Protein AF-C0QMN0-F1 (afdb_monomer_lite)

Foldseek 3Di:
DVLLVVLLVVLLVVLLVDPPLVVSLVVSVVVCVVVVHDDDDPVSSSVSNVSSNVVNVVVVVCVVPVVPDPVRVVVVVQQQDDDPPDPDGNVRVVVPPPPDDDDDPPPVVVVVVVVVVVVVVVVPDDDDDDPDDD

Secondary structure (DSSP, 8-state):
-HHHHHHHHHHHHHHTT---HHHHHHHHHHHHHHTTPPPPPHHHHHHHHHHHHHHHHHHHHHHHHTT--HHHHHHHHHHHSBPTTSSSBHHHHHTTTT-S----TTSHHHHHHHHHHHHHHHTTS---------

pLDDT: mean 76.13, std 21.88, range [27.56, 96.5]

Organism: Desulforapulum autotrophicum (strain ATCC 43914 / DSM 3382 / VKM B-1955 / HRM2) (NCBI:txid177437)

InterPro domains:
  IPR025296 Domain of unknown function DUF4158 [PF13700] (2-52)

Radius of gyration: 23.04 Å; chains: 1; bounding box: 57×44×55 Å

Sequence (134 aa):
MAHYRQAVHAATDLALQTDKGIVLATSVLEKLRHQHIIIPALDVIERVCAEATTCVNRRIYEVLSEPLSNGHLHRLDDLLKRRENSKTTWLAWLRQFPSASYKGIKTGILIVVEGKKQLALIKSHPCGKILHLI

Structure (mmCIF, N/CA/C/O backbone):
data_AF-C0QMN0-F1
#
_entry.id   AF-C0QMN0-F1
#
loop_
_atom_site.group_PDB
_atom_site.id
_atom_site.type_symbol
_atom_site.label_atom_id
_atom_site.label_alt_id
_atom_site.label_comp_id
_atom_site.label_asym_id
_atom_site.label_entity_id
_atom_site.label_seq_id
_atom_site.pdbx_PDB_ins_code
_atom_site.Cartn_x
_atom_site.Cartn_y
_atom_site.Cartn_z
_atom_site.occupancy
_atom_site.B_iso_or_equiv
_atom_site.auth_seq_id
_atom_site.auth_comp_id
_atom_site.auth_asym_id
_atom_site.auth_atom_id
_atom_site.pdbx_PDB_model_num
ATOM 1 N N . MET A 1 1 ? -18.744 6.759 8.494 1.00 61.62 1 MET A N 1
ATOM 2 C CA . MET A 1 1 ? -17.816 6.557 7.352 1.00 61.62 1 MET A CA 1
ATOM 3 C C . MET A 1 1 ? -16.617 7.516 7.317 1.00 61.62 1 MET A C 1
ATOM 5 O O . MET A 1 1 ? -15.623 7.163 6.697 1.00 61.62 1 MET A O 1
ATOM 9 N N . ALA A 1 2 ? -16.647 8.690 7.969 1.00 80.88 2 ALA A N 1
ATOM 10 C CA . ALA A 1 2 ? -15.524 9.642 7.940 1.00 80.88 2 ALA A CA 1
ATOM 11 C C . ALA A 1 2 ? -14.234 9.115 8.611 1.00 80.88 2 ALA A C 1
ATOM 13 O O . ALA A 1 2 ? -13.161 9.224 8.024 1.00 80.88 2 ALA A O 1
ATOM 14 N N . HIS A 1 3 ? -14.343 8.463 9.776 1.00 83.38 3 HIS A N 1
ATOM 15 C CA . HIS A 1 3 ? -13.184 7.935 10.514 1.00 83.38 3 HIS A CA 1
ATOM 16 C C . HIS A 1 3 ? -12.396 6.873 9.740 1.00 83.38 3 HIS A C 1
ATOM 18 O O . HIS A 1 3 ? -11.173 6.864 9.791 1.00 83.38 3 HIS A O 1
ATOM 24 N N . TYR A 1 4 ? -13.084 6.028 8.963 1.00 87.38 4 TYR A N 1
ATOM 25 C CA . TYR A 1 4 ? -12.427 5.040 8.107 1.00 87.38 4 TYR A CA 1
ATOM 26 C C . TYR A 1 4 ? -11.563 5.716 7.036 1.00 87.38 4 TYR A C 1
ATOM 28 O O . TYR A 1 4 ? -10.376 5.429 6.930 1.00 87.38 4 TYR A O 1
ATOM 36 N N . ARG A 1 5 ? -12.126 6.679 6.290 1.00 88.12 5 ARG A N 1
ATOM 37 C CA . ARG A 1 5 ? -11.370 7.413 5.259 1.00 88.12 5 ARG A CA 1
ATOM 38 C C . ARG A 1 5 ? -10.190 8.176 5.852 1.00 88.12 5 ARG A C 1
ATOM 40 O O . ARG A 1 5 ? -9.120 8.204 5.256 1.00 88.12 5 ARG A O 1
ATOM 47 N N . GLN A 1 6 ? -10.377 8.780 7.023 1.00 88.00 6 GLN A N 1
ATOM 48 C CA . GLN A 1 6 ? -9.311 9.494 7.719 1.00 88.00 6 GLN A CA 1
ATOM 49 C C . GLN A 1 6 ? -8.190 8.545 8.169 1.00 88.00 6 GLN A C 1
ATOM 51 O O . GLN A 1 6 ? -7.018 8.897 8.049 1.00 88.00 6 GLN A O 1
ATOM 56 N N . ALA A 1 7 ? -8.534 7.339 8.634 1.00 89.62 7 ALA A N 1
ATOM 57 C CA . ALA A 1 7 ? -7.563 6.305 8.977 1.00 89.62 7 ALA A CA 1
ATOM 58 C C . ALA A 1 7 ? -6.789 5.821 7.740 1.00 89.62 7 ALA A C 1
ATOM 60 O O . ALA A 1 7 ? -5.564 5.751 7.792 1.00 89.62 7 ALA A O 1
ATOM 61 N N . VAL A 1 8 ? -7.473 5.577 6.615 1.00 92.69 8 VAL A N 1
ATOM 62 C CA . VAL A 1 8 ? -6.829 5.221 5.337 1.00 92.69 8 VAL A CA 1
ATOM 63 C C . VAL A 1 8 ? -5.888 6.327 4.874 1.00 92.69 8 VAL A C 1
ATOM 65 O O . VAL A 1 8 ? -4.741 6.041 4.548 1.00 92.69 8 VAL A O 1
ATOM 68 N N . HIS A 1 9 ? -6.318 7.591 4.893 1.00 91.56 9 HIS A N 1
ATOM 69 C CA . HIS A 1 9 ? -5.458 8.704 4.486 1.00 91.56 9 HIS A CA 1
ATOM 70 C C . HIS A 1 9 ? -4.219 8.809 5.381 1.00 91.56 9 HIS A C 1
ATOM 72 O O . HIS A 1 9 ? -3.103 8.899 4.878 1.00 91.56 9 HIS A O 1
ATOM 78 N N . ALA A 1 10 ? -4.392 8.747 6.701 1.00 88.12 10 ALA A N 1
ATOM 79 C CA . ALA A 1 10 ? -3.269 8.804 7.628 1.00 88.12 10 ALA A CA 1
ATOM 80 C C . ALA A 1 10 ? -2.288 7.634 7.440 1.00 88.12 10 ALA A C 1
ATOM 82 O O . ALA A 1 10 ? -1.079 7.828 7.528 1.00 88.12 10 ALA A O 1
ATOM 83 N N . ALA A 1 11 ? -2.804 6.430 7.183 1.00 91.56 11 ALA A N 1
ATOM 84 C CA . ALA A 1 11 ? -1.987 5.257 6.900 1.00 91.56 11 ALA A CA 1
ATOM 85 C C . ALA A 1 11 ? -1.287 5.355 5.536 1.00 91.56 11 ALA A C 1
ATOM 87 O O . ALA A 1 11 ? -0.173 4.862 5.391 1.00 91.56 11 ALA A O 1
ATOM 88 N N . THR A 1 12 ? -1.908 6.015 4.554 1.00 93.06 12 THR A N 1
ATOM 89 C CA . THR A 1 12 ? -1.343 6.233 3.211 1.00 93.06 12 THR A CA 1
ATOM 90 C C . THR A 1 12 ? -0.066 7.074 3.295 1.00 93.06 12 THR A C 1
ATOM 92 O O . THR A 1 12 ? 0.935 6.723 2.679 1.00 93.06 12 THR A O 1
ATOM 95 N N . ASP A 1 13 ? -0.042 8.122 4.123 1.00 89.38 13 ASP A N 1
ATOM 96 C CA . ASP A 1 13 ? 1.156 8.963 4.286 1.00 89.38 13 ASP A CA 1
ATOM 97 C C . ASP A 1 13 ? 2.351 8.176 4.855 1.00 89.38 13 ASP A C 1
ATOM 99 O O . ASP A 1 13 ? 3.497 8.384 4.454 1.00 89.38 13 ASP A O 1
ATOM 103 N N . LEU A 1 14 ? 2.088 7.233 5.767 1.00 92.06 14 LEU A N 1
ATOM 104 C CA . LEU A 1 14 ? 3.119 6.355 6.325 1.00 92.06 14 LEU A CA 1
ATOM 105 C C . LEU A 1 14 ? 3.516 5.233 5.356 1.00 92.06 14 LEU A C 1
ATOM 107 O O . LEU A 1 14 ? 4.689 4.869 5.285 1.00 92.06 14 LEU A O 1
ATOM 111 N N . ALA A 1 15 ? 2.564 4.710 4.582 1.00 92.50 15 ALA A N 1
ATOM 112 C CA . ALA A 1 15 ? 2.808 3.661 3.597 1.00 92.50 15 ALA A CA 1
ATOM 113 C C . ALA A 1 15 ? 3.740 4.109 2.459 1.00 92.50 15 ALA A C 1
ATOM 115 O O . ALA A 1 15 ? 4.374 3.269 1.827 1.00 92.50 15 ALA A O 1
ATOM 116 N N . LEU A 1 16 ? 3.911 5.421 2.242 1.00 90.62 16 LEU A N 1
ATOM 117 C CA . LEU A 1 16 ? 4.952 5.955 1.352 1.00 90.62 16 LEU A CA 1
ATOM 118 C C . LEU A 1 16 ? 6.374 5.640 1.835 1.00 90.62 16 LEU A C 1
ATOM 120 O O . LEU A 1 16 ? 7.303 5.617 1.032 1.00 90.62 16 LEU A O 1
ATOM 124 N N . GLN A 1 17 ? 6.555 5.425 3.137 1.00 91.06 17 GLN A N 1
ATOM 125 C CA . GLN A 1 17 ? 7.862 5.234 3.767 1.00 91.06 17 GLN A CA 1
ATOM 126 C C . GLN A 1 17 ? 8.136 3.765 4.106 1.00 91.06 17 GLN A C 1
ATOM 128 O O . GLN A 1 17 ? 9.289 3.380 4.303 1.00 91.06 17 GLN A O 1
ATOM 133 N N . THR A 1 18 ? 7.093 2.935 4.205 1.00 90.56 18 THR A N 1
ATOM 134 C CA . THR A 1 18 ? 7.228 1.524 4.568 1.00 90.56 18 THR A CA 1
ATOM 135 C C . THR A 1 18 ? 6.099 0.661 4.016 1.00 90.56 18 THR A C 1
ATOM 137 O O . THR A 1 18 ? 4.932 1.036 4.027 1.00 90.56 18 THR A O 1
ATOM 140 N N . ASP A 1 19 ? 6.455 -0.551 3.608 1.00 87.19 19 ASP A N 1
ATOM 141 C CA . ASP A 1 19 ? 5.552 -1.638 3.229 1.00 87.19 19 ASP A CA 1
ATOM 142 C C . ASP A 1 19 ? 5.321 -2.643 4.376 1.00 87.19 19 ASP A C 1
ATOM 144 O O . ASP A 1 19 ? 4.580 -3.617 4.234 1.00 87.19 19 ASP A O 1
ATOM 148 N N . LYS A 1 20 ? 5.939 -2.423 5.544 1.00 91.50 20 LYS A N 1
ATOM 149 C CA . LYS A 1 20 ? 5.833 -3.331 6.688 1.00 91.50 20 LYS A CA 1
ATOM 150 C C . LYS A 1 20 ? 4.463 -3.194 7.346 1.00 91.50 20 LYS A C 1
ATOM 152 O O . LYS A 1 20 ? 4.224 -2.261 8.113 1.00 91.50 20 LYS A O 1
ATOM 157 N N . GLY A 1 21 ? 3.601 -4.186 7.129 1.00 89.62 21 GLY A N 1
ATOM 158 C CA . GLY A 1 21 ? 2.231 -4.205 7.657 1.00 89.62 21 GLY A CA 1
ATOM 159 C C . GLY A 1 21 ? 2.126 -3.963 9.169 1.00 89.62 21 GLY A C 1
ATOM 160 O O . GLY A 1 21 ? 1.262 -3.210 9.602 1.00 89.62 21 GLY A O 1
ATOM 161 N N . ILE A 1 22 ? 3.049 -4.502 9.978 1.00 92.75 22 ILE A N 1
ATOM 162 C CA . ILE A 1 22 ? 3.057 -4.268 11.434 1.00 92.75 22 ILE A CA 1
ATOM 163 C C . ILE A 1 22 ? 3.284 -2.795 11.801 1.00 92.75 22 ILE A C 1
ATOM 165 O O . ILE A 1 22 ? 2.682 -2.298 12.751 1.00 92.75 22 ILE A O 1
ATOM 169 N N . VAL A 1 23 ? 4.121 -2.079 11.044 1.00 94.69 23 VAL A N 1
ATOM 170 C CA . VAL A 1 23 ? 4.406 -0.657 11.284 1.00 94.69 23 VAL A CA 1
ATOM 171 C C . VAL A 1 23 ? 3.171 0.180 10.945 1.00 94.69 23 VAL A C 1
ATOM 173 O O . VAL A 1 23 ? 2.790 1.053 11.724 1.00 94.69 23 VAL A O 1
ATOM 176 N N . LEU A 1 24 ? 2.495 -0.148 9.837 1.00 95.00 24 LEU A N 1
ATOM 177 C CA . LEU A 1 24 ? 1.240 0.492 9.436 1.00 95.00 24 LEU A CA 1
ATOM 178 C C . LEU A 1 24 ? 0.131 0.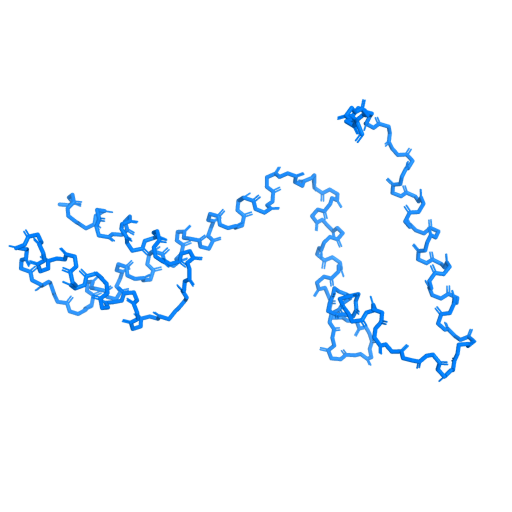253 10.463 1.00 95.00 24 LEU A C 1
ATOM 180 O O . LEU A 1 24 ? -0.456 1.211 10.962 1.00 95.00 24 LEU A O 1
ATOM 184 N N . ALA A 1 25 ? -0.104 -1.004 10.842 1.00 95.25 25 ALA A N 1
ATOM 185 C CA . ALA A 1 25 ? -1.136 -1.364 11.809 1.00 95.25 25 ALA A CA 1
ATOM 186 C C . ALA A 1 25 ? -0.897 -0.698 13.171 1.00 95.25 25 ALA A C 1
ATOM 188 O O . ALA A 1 25 ? -1.822 -0.133 13.754 1.00 95.25 25 ALA A O 1
ATOM 189 N N . THR A 1 26 ? 0.351 -0.693 13.650 1.00 95.25 26 THR A N 1
ATOM 190 C CA . THR A 1 26 ? 0.715 -0.024 14.907 1.00 95.25 26 THR A CA 1
ATOM 191 C C . THR A 1 26 ? 0.416 1.470 14.834 1.00 95.25 26 THR A C 1
ATOM 193 O O . THR A 1 26 ? -0.212 2.008 15.740 1.00 95.25 26 THR A O 1
ATOM 196 N N . SER A 1 27 ? 0.782 2.142 13.740 1.00 94.19 27 SER A N 1
ATOM 197 C CA . SER A 1 27 ? 0.502 3.571 13.572 1.00 94.19 27 SER A CA 1
ATOM 198 C C . SER A 1 27 ? -0.995 3.883 13.519 1.00 94.19 27 SER A C 1
ATOM 200 O O . SER A 1 27 ? -1.440 4.842 14.153 1.00 94.19 27 SER A O 1
ATOM 202 N N . VAL A 1 28 ? -1.788 3.062 12.820 1.00 93.69 28 VAL A N 1
ATOM 203 C CA . VAL A 1 28 ? -3.253 3.207 12.786 1.00 93.69 28 VAL A CA 1
ATOM 204 C C . VAL A 1 28 ? -3.829 3.084 14.195 1.00 93.69 28 VAL A C 1
ATOM 206 O O . VAL A 1 28 ? -4.619 3.934 14.607 1.00 93.69 28 VAL A O 1
ATOM 209 N N . LEU A 1 29 ? -3.403 2.074 14.957 1.00 94.38 29 LEU A N 1
ATOM 210 C CA . LEU A 1 29 ? -3.842 1.877 16.339 1.00 94.38 29 LEU A CA 1
ATOM 211 C C . LEU A 1 29 ? -3.459 3.058 17.234 1.00 94.38 29 LEU A C 1
ATOM 213 O O . LEU A 1 29 ? -4.308 3.558 17.969 1.00 94.38 29 LEU A O 1
ATOM 217 N N . GLU A 1 30 ? -2.217 3.537 17.146 1.00 93.50 30 GLU A N 1
ATOM 218 C CA . GLU A 1 30 ? -1.769 4.709 17.899 1.00 93.50 30 GLU A CA 1
ATOM 219 C C . GLU A 1 30 ? -2.609 5.939 17.568 1.00 93.50 30 GLU A C 1
ATOM 221 O O . GLU A 1 30 ? -3.063 6.639 18.472 1.00 93.50 30 GLU A O 1
ATOM 226 N N . LYS A 1 31 ? -2.899 6.183 16.289 1.00 91.56 31 LYS A N 1
ATOM 227 C CA . LYS A 1 31 ? -3.694 7.342 15.874 1.00 91.56 31 LYS A CA 1
ATOM 228 C C . LYS A 1 31 ? -5.128 7.279 16.399 1.00 91.56 31 LYS A C 1
ATOM 230 O O . LYS A 1 31 ? -5.633 8.285 16.890 1.00 91.56 31 LYS A O 1
ATOM 235 N N . LEU A 1 32 ? -5.754 6.102 16.364 1.00 92.50 32 LEU A N 1
ATOM 236 C CA . LEU A 1 32 ? -7.086 5.893 16.938 1.00 92.50 32 LEU A CA 1
ATOM 237 C C . LEU A 1 32 ? -7.088 6.107 18.458 1.00 92.50 32 LEU A C 1
ATOM 239 O O . LEU A 1 32 ? -7.977 6.788 18.969 1.00 92.50 32 LEU A O 1
ATOM 243 N N . ARG A 1 33 ? -6.066 5.610 19.171 1.00 92.88 33 ARG A N 1
ATOM 244 C CA . ARG A 1 33 ? -5.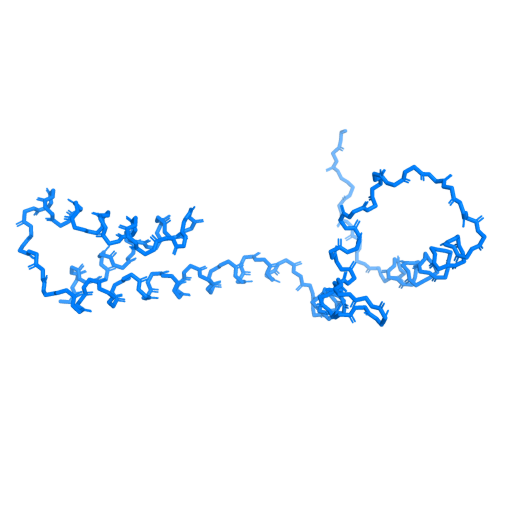905 5.834 20.620 1.00 92.88 33 ARG A CA 1
ATOM 245 C C . ARG A 1 33 ? -5.748 7.313 20.959 1.00 92.88 33 ARG A C 1
ATOM 247 O O . ARG A 1 33 ? -6.441 7.796 21.847 1.00 92.88 33 ARG A O 1
ATOM 254 N N . HIS A 1 34 ? -4.896 8.036 20.230 1.00 93.00 34 HIS A N 1
ATOM 255 C CA . HIS A 1 34 ? -4.678 9.475 20.433 1.00 93.00 34 HIS A CA 1
ATOM 256 C C . HIS A 1 34 ? -5.944 10.302 20.182 1.00 93.00 34 HIS A C 1
ATOM 258 O O . HIS A 1 34 ? -6.130 11.352 20.786 1.00 93.00 34 HIS A O 1
ATOM 264 N N . GLN A 1 35 ? -6.824 9.835 19.297 1.00 90.75 35 GLN A N 1
ATOM 265 C CA . GLN A 1 35 ? -8.109 10.474 19.016 1.00 90.75 35 GLN A CA 1
ATOM 266 C C . GLN A 1 35 ? -9.233 10.007 19.955 1.00 90.75 35 GLN A C 1
ATOM 268 O O . GLN A 1 35 ? -10.378 10.410 19.765 1.00 90.75 35 GLN A O 1
ATOM 273 N N . HIS A 1 36 ? -8.924 9.162 20.947 1.00 92.44 36 HIS A N 1
ATOM 274 C CA . HIS A 1 36 ? -9.894 8.539 21.851 1.00 92.44 36 HIS A CA 1
ATOM 275 C C . HIS A 1 36 ? -11.019 7.785 21.114 1.00 92.44 36 HIS A C 1
ATOM 277 O O . HIS A 1 36 ? -12.161 7.736 21.570 1.00 92.44 36 HIS A O 1
ATOM 283 N N . ILE A 1 37 ? -10.696 7.183 19.965 1.00 89.62 37 ILE A N 1
ATOM 284 C CA . ILE A 1 37 ? -11.626 6.379 19.167 1.00 89.62 37 ILE A CA 1
ATOM 285 C C . ILE A 1 37 ? -11.536 4.916 19.614 1.00 89.62 37 ILE A C 1
ATOM 287 O O . ILE A 1 37 ? -10.446 4.381 19.823 1.00 89.62 37 ILE A O 1
ATOM 291 N N . ILE A 1 38 ? -12.691 4.251 19.725 1.00 92.00 38 ILE A N 1
ATOM 292 C CA . ILE A 1 38 ? -12.766 2.809 19.993 1.00 92.00 38 ILE A CA 1
ATOM 293 C C . ILE A 1 38 ? -12.006 2.056 18.901 1.00 92.00 38 ILE A C 1
ATOM 295 O O . ILE A 1 38 ? -12.259 2.242 17.709 1.00 92.00 38 ILE A O 1
ATOM 299 N N . ILE A 1 39 ? -11.090 1.185 19.318 1.00 93.12 39 ILE A N 1
ATOM 300 C CA . ILE A 1 39 ? -10.309 0.368 18.395 1.00 93.12 39 ILE A CA 1
ATOM 301 C C . ILE A 1 39 ? -11.259 -0.630 17.712 1.00 93.12 39 ILE A C 1
ATOM 303 O O . ILE A 1 39 ? -11.899 -1.423 18.407 1.00 93.12 39 ILE A O 1
ATOM 307 N N . PRO A 1 40 ? -11.389 -0.586 16.374 1.00 92.50 40 PRO A N 1
ATOM 308 C CA . PRO A 1 40 ? -12.251 -1.499 15.641 1.00 92.50 40 PRO A CA 1
ATOM 309 C C . PRO A 1 40 ? -11.659 -2.914 15.621 1.00 92.50 40 PRO A C 1
ATOM 311 O O . PRO A 1 40 ? -10.514 -3.140 16.016 1.00 92.50 40 PRO A O 1
ATOM 314 N N . ALA A 1 41 ? -12.445 -3.869 15.129 1.00 95.81 41 ALA A N 1
ATOM 315 C CA . ALA A 1 41 ? -11.987 -5.237 14.928 1.00 95.81 41 ALA A CA 1
ATOM 316 C C . ALA A 1 41 ? -10.747 -5.305 14.012 1.00 95.81 41 ALA A C 1
ATOM 318 O O . ALA A 1 41 ? -10.511 -4.427 13.174 1.00 95.81 41 ALA A O 1
ATOM 319 N N . LEU A 1 42 ? -9.943 -6.357 14.192 1.00 94.75 42 LEU A N 1
ATOM 320 C CA . LEU A 1 42 ? -8.658 -6.522 13.508 1.00 94.75 42 LEU A CA 1
ATOM 321 C C . LEU A 1 42 ? -8.799 -6.516 11.978 1.00 94.75 42 LEU A C 1
ATOM 323 O O . LEU A 1 42 ? -7.986 -5.896 11.299 1.00 94.75 42 LEU A O 1
ATOM 327 N N . ASP A 1 43 ? -9.860 -7.117 11.440 1.00 96.50 43 ASP A N 1
ATOM 328 C CA . ASP A 1 43 ? -10.137 -7.168 9.999 1.00 96.50 43 ASP A CA 1
ATOM 329 C C . ASP A 1 43 ? -10.323 -5.768 9.383 1.00 96.50 43 ASP A C 1
ATOM 331 O O . ASP A 1 43 ? -9.954 -5.519 8.233 1.00 96.50 43 ASP A O 1
ATOM 335 N N . VAL A 1 44 ? -10.857 -4.817 10.157 1.00 95.50 44 VAL A N 1
ATOM 336 C CA . VAL A 1 44 ? -10.983 -3.417 9.737 1.00 95.50 44 VAL A CA 1
ATOM 337 C C . VAL A 1 44 ? -9.609 -2.752 9.670 1.00 95.50 44 VAL A C 1
ATOM 339 O O . VAL A 1 44 ? -9.339 -2.016 8.722 1.00 95.50 44 VAL A O 1
ATOM 342 N N . ILE A 1 45 ? -8.729 -3.023 10.638 1.00 95.50 45 ILE A N 1
ATOM 343 C CA . ILE A 1 45 ? -7.354 -2.497 10.647 1.00 95.50 45 ILE A CA 1
ATOM 344 C C . ILE A 1 45 ? -6.558 -3.050 9.462 1.00 95.50 45 ILE A C 1
ATOM 346 O O . ILE A 1 45 ? -5.888 -2.288 8.763 1.00 95.50 45 ILE A O 1
ATOM 350 N N . GLU A 1 46 ? -6.669 -4.352 9.195 1.00 95.88 46 GLU A N 1
ATOM 351 C CA . GLU A 1 46 ? -6.036 -4.997 8.042 1.00 95.88 46 GLU A CA 1
ATOM 352 C C . GLU A 1 46 ? -6.505 -4.373 6.728 1.00 95.88 46 GLU A C 1
ATOM 354 O O . GLU A 1 46 ? -5.683 -4.044 5.870 1.00 95.88 46 GLU A O 1
ATOM 359 N N . ARG A 1 47 ? -7.814 -4.127 6.592 1.00 96.50 47 ARG A N 1
ATOM 360 C CA . ARG A 1 47 ? -8.379 -3.484 5.403 1.00 96.50 47 ARG A CA 1
ATOM 361 C C . ARG A 1 47 ? -7.862 -2.061 5.210 1.00 96.50 47 ARG A C 1
ATOM 363 O O . ARG A 1 47 ? -7.479 -1.719 4.096 1.00 96.50 47 ARG A O 1
ATOM 370 N N . VAL A 1 48 ? -7.786 -1.261 6.279 1.00 95.31 48 VAL A N 1
ATOM 371 C CA . VAL A 1 48 ? -7.206 0.093 6.230 1.00 95.31 48 VAL A CA 1
ATOM 372 C C . VAL A 1 48 ? -5.757 0.047 5.743 1.00 95.31 48 VAL A C 1
ATOM 374 O O . VAL A 1 48 ? -5.379 0.841 4.883 1.00 95.31 48 VAL A O 1
ATOM 377 N N . CYS A 1 49 ? -4.954 -0.890 6.253 1.00 95.94 49 CYS A N 1
ATOM 378 C CA . CYS A 1 49 ? -3.556 -1.035 5.846 1.00 95.94 49 CYS A CA 1
ATOM 379 C C . CYS A 1 49 ? -3.436 -1.465 4.377 1.00 95.94 49 CYS A C 1
ATOM 381 O O . CYS A 1 49 ? -2.680 -0.858 3.623 1.00 95.94 49 CYS A O 1
ATOM 383 N N . ALA A 1 50 ? -4.211 -2.467 3.951 1.00 95.88 50 ALA A N 1
ATOM 384 C CA . ALA A 1 50 ? -4.210 -2.949 2.570 1.00 95.88 50 ALA A CA 1
ATOM 385 C C . ALA A 1 50 ? -4.649 -1.862 1.574 1.00 95.88 50 ALA A C 1
ATOM 387 O O . ALA A 1 50 ? -4.045 -1.698 0.508 1.00 95.88 50 ALA A O 1
ATOM 388 N N . GLU A 1 51 ? -5.675 -1.088 1.929 1.00 96.25 51 GLU A N 1
ATOM 389 C CA . GLU A 1 51 ? -6.147 0.032 1.119 1.00 96.25 51 GLU A CA 1
ATOM 390 C C . GLU A 1 51 ? -5.100 1.148 1.049 1.00 96.25 51 GLU A C 1
ATOM 392 O O . GLU A 1 51 ? -4.800 1.628 -0.043 1.00 96.25 51 GLU A O 1
ATOM 397 N N . ALA A 1 52 ? -4.475 1.508 2.173 1.00 95.38 52 ALA A N 1
ATOM 398 C CA . ALA A 1 52 ? -3.399 2.497 2.208 1.00 95.38 52 ALA A CA 1
ATOM 399 C C . ALA A 1 52 ? -2.213 2.100 1.314 1.00 95.38 52 ALA A C 1
ATOM 401 O O . ALA A 1 52 ? -1.760 2.905 0.501 1.00 95.38 52 ALA A O 1
ATOM 402 N N . THR A 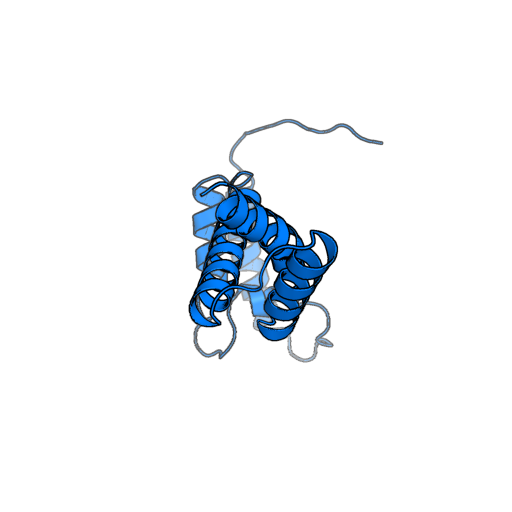1 53 ? -1.754 0.846 1.389 1.00 95.12 53 THR A N 1
ATOM 403 C CA . THR A 1 53 ? -0.690 0.329 0.513 1.00 95.12 53 THR A CA 1
ATOM 404 C C . THR A 1 53 ? -1.097 0.376 -0.959 1.00 95.12 53 THR A C 1
ATOM 406 O O . THR A 1 53 ? -0.306 0.781 -1.810 1.00 95.12 53 THR A O 1
ATOM 409 N N . THR A 1 54 ? -2.341 0.016 -1.277 1.00 96.25 54 THR A N 1
ATOM 410 C CA . THR A 1 54 ? -2.856 0.078 -2.653 1.00 96.25 54 THR A CA 1
ATOM 411 C C . THR A 1 54 ? -2.881 1.518 -3.173 1.00 96.25 54 THR A C 1
ATOM 413 O O . THR A 1 54 ? -2.424 1.784 -4.287 1.00 96.25 54 THR A O 1
ATOM 416 N N . CYS A 1 55 ? -3.357 2.460 -2.355 1.00 94.81 55 CYS A N 1
ATOM 417 C CA . CYS A 1 55 ? -3.393 3.885 -2.674 1.00 94.81 55 CYS A CA 1
ATOM 418 C C . CYS A 1 55 ? -1.993 4.455 -2.914 1.00 94.81 55 CYS A C 1
ATOM 420 O O . CYS A 1 55 ? -1.783 5.144 -3.914 1.00 94.81 55 CYS A O 1
ATOM 422 N N . VAL A 1 56 ? -1.032 4.133 -2.044 1.00 95.75 56 VAL A N 1
ATOM 423 C CA . VAL A 1 56 ? 0.366 4.547 -2.206 1.00 95.75 56 VAL A CA 1
ATOM 424 C C . VAL A 1 56 ? 0.979 3.970 -3.466 1.00 95.75 56 VAL A C 1
ATOM 426 O O . VAL A 1 56 ? 1.571 4.721 -4.233 1.00 95.75 56 VAL A O 1
ATOM 429 N N . ASN A 1 57 ? 0.816 2.672 -3.716 1.00 93.81 57 ASN A N 1
ATOM 430 C CA . ASN A 1 57 ? 1.377 2.044 -4.907 1.00 93.81 57 ASN A CA 1
ATOM 431 C C . ASN A 1 57 ? 0.860 2.735 -6.166 1.00 93.81 57 ASN A C 1
ATOM 433 O O . ASN A 1 57 ? 1.658 3.150 -7.003 1.00 93.81 57 ASN A O 1
ATOM 437 N N . ARG A 1 58 ? -0.458 2.950 -6.265 1.00 94.44 58 ARG A N 1
ATOM 438 C CA . ARG A 1 58 ? -1.048 3.707 -7.374 1.00 94.44 58 ARG A CA 1
ATOM 439 C C . ARG A 1 58 ? -0.446 5.109 -7.483 1.00 94.44 58 ARG A C 1
ATOM 441 O O . ARG A 1 58 ? -0.055 5.506 -8.574 1.00 94.44 58 ARG A O 1
ATOM 448 N N . ARG A 1 59 ? -0.317 5.832 -6.366 1.00 93.19 59 ARG A N 1
ATOM 449 C CA . ARG A 1 59 ? 0.256 7.184 -6.352 1.00 93.19 59 ARG A CA 1
ATOM 450 C C . ARG A 1 59 ? 1.714 7.204 -6.812 1.00 93.19 59 ARG A C 1
ATOM 452 O O . ARG A 1 59 ? 2.095 8.094 -7.562 1.00 93.19 59 ARG A O 1
ATOM 459 N N . ILE A 1 60 ? 2.518 6.233 -6.387 1.00 91.00 60 ILE A N 1
ATOM 460 C CA . ILE A 1 60 ? 3.906 6.071 -6.830 1.00 91.00 60 ILE A CA 1
ATOM 461 C C . ILE A 1 60 ? 3.938 5.831 -8.341 1.00 91.00 60 ILE A C 1
ATOM 463 O O . ILE A 1 60 ? 4.685 6.510 -9.039 1.00 91.00 60 ILE A O 1
ATOM 467 N N . TYR A 1 61 ? 3.106 4.923 -8.860 1.00 88.00 61 TYR A N 1
ATOM 468 C CA . TYR A 1 61 ? 3.016 4.682 -10.302 1.00 88.00 61 TYR A CA 1
ATOM 469 C C . TYR A 1 61 ? 2.630 5.944 -11.075 1.00 88.00 61 TYR A C 1
ATOM 471 O O . TYR A 1 61 ? 3.283 6.262 -12.065 1.00 88.00 61 TYR A O 1
ATOM 479 N N . GLU A 1 62 ? 1.618 6.684 -10.621 1.00 89.12 62 GLU A N 1
ATOM 480 C CA . GLU A 1 62 ? 1.199 7.950 -11.233 1.00 89.12 62 GLU A CA 1
ATOM 481 C C . GLU A 1 62 ?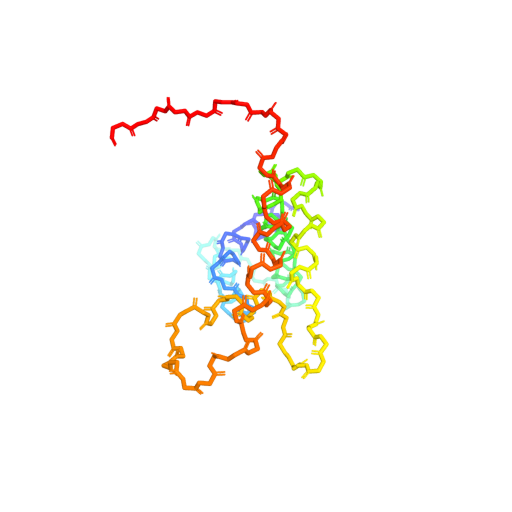 2.349 8.961 -11.265 1.00 89.12 62 GLU A C 1
ATOM 483 O O . GLU A 1 62 ? 2.699 9.446 -12.334 1.00 89.12 62 GLU A O 1
ATOM 488 N N . VAL A 1 63 ? 3.000 9.221 -10.128 1.00 90.19 63 VAL A N 1
ATOM 489 C CA . VAL A 1 63 ? 4.097 10.202 -10.032 1.00 90.19 63 VAL A CA 1
ATOM 490 C C . VAL A 1 63 ? 5.308 9.796 -10.879 1.00 90.19 63 VAL A C 1
ATOM 492 O O . VAL A 1 63 ? 5.956 10.648 -11.482 1.00 90.19 63 VAL A O 1
ATOM 495 N N . LEU A 1 64 ? 5.631 8.501 -10.942 1.00 87.25 64 LEU A N 1
ATOM 496 C CA . LEU A 1 64 ? 6.756 8.011 -11.743 1.00 87.25 64 LEU A CA 1
ATOM 497 C C . LEU A 1 64 ? 6.459 8.005 -13.249 1.00 87.25 64 LEU A C 1
ATOM 499 O O . LEU A 1 64 ? 7.395 8.106 -14.042 1.00 87.25 64 LEU A O 1
ATOM 503 N N . SER A 1 65 ? 5.190 7.871 -13.647 1.00 86.19 65 SER A N 1
ATOM 504 C CA . SER A 1 65 ? 4.786 7.768 -15.056 1.00 86.19 65 SER A CA 1
ATOM 505 C C . SER A 1 65 ? 4.298 9.078 -15.671 1.00 86.19 65 SER A C 1
ATOM 507 O O . SER A 1 65 ? 4.493 9.261 -16.867 1.00 86.19 65 SER A O 1
ATOM 509 N N . GLU A 1 66 ? 3.752 10.012 -14.887 1.00 88.25 66 GLU A N 1
ATOM 510 C CA . GLU A 1 66 ? 3.301 11.338 -15.341 1.00 88.25 66 GLU A CA 1
ATOM 511 C C . GLU A 1 66 ? 4.336 12.084 -16.213 1.00 88.25 66 GLU A C 1
ATOM 513 O O . GLU A 1 66 ? 3.960 12.577 -17.279 1.00 88.25 66 GLU A O 1
ATOM 518 N N . PRO A 1 67 ? 5.637 12.154 -15.858 1.00 84.31 67 PRO A N 1
ATOM 519 C CA . PRO A 1 67 ? 6.621 12.860 -16.682 1.00 84.31 67 PRO A CA 1
ATOM 520 C C . PRO A 1 67 ? 7.090 12.063 -17.916 1.00 84.31 67 PRO A C 1
ATOM 522 O O . PRO A 1 67 ? 7.906 12.560 -18.701 1.00 84.31 67 PRO A O 1
ATOM 525 N N . LEU A 1 68 ? 6.646 10.815 -18.099 1.00 84.44 68 LEU A N 1
ATOM 526 C CA . LEU A 1 68 ? 7.130 9.917 -19.145 1.00 84.44 68 LEU A CA 1
ATOM 527 C C . LEU A 1 68 ? 6.156 9.867 -20.326 1.00 84.44 68 LEU A C 1
ATOM 529 O O . LEU A 1 68 ? 4.996 9.496 -20.197 1.00 84.44 68 LEU A O 1
ATOM 533 N N . SER A 1 69 ? 6.655 10.165 -21.529 1.00 87.44 69 SER A N 1
ATOM 534 C CA . SER A 1 69 ? 5.906 9.874 -22.757 1.00 87.44 69 SER A CA 1
ATOM 535 C C . SER A 1 69 ? 5.702 8.361 -22.931 1.00 87.44 69 SER A C 1
ATOM 537 O O . SER A 1 69 ? 6.513 7.563 -22.456 1.00 87.44 69 SER A O 1
ATOM 539 N N . ASN A 1 70 ? 4.694 7.946 -23.707 1.00 84.75 70 ASN A N 1
ATOM 540 C CA . ASN A 1 70 ? 4.466 6.528 -24.035 1.00 84.75 70 ASN A CA 1
ATOM 541 C C . ASN A 1 70 ? 5.717 5.835 -24.610 1.00 84.75 70 ASN A C 1
ATOM 543 O O . ASN A 1 70 ? 5.976 4.667 -24.327 1.00 84.75 70 ASN A O 1
ATOM 547 N N . GLY A 1 71 ? 6.540 6.563 -25.375 1.00 87.69 71 GLY A N 1
ATOM 548 C CA . GLY A 1 71 ? 7.812 6.044 -25.882 1.00 87.69 71 GLY A CA 1
ATOM 549 C C . GLY A 1 71 ? 8.866 5.826 -24.788 1.00 87.69 71 GLY A C 1
ATOM 550 O O . GLY A 1 71 ? 9.682 4.912 -24.895 1.00 87.69 71 GLY A O 1
ATOM 551 N N . HIS A 1 72 ? 8.857 6.637 -23.727 1.00 85.94 72 HIS A N 1
ATOM 552 C CA . HIS A 1 72 ? 9.715 6.429 -22.557 1.00 85.94 72 HIS A CA 1
ATOM 553 C C . HIS A 1 72 ? 9.250 5.234 -21.723 1.00 85.94 72 HIS A C 1
ATOM 555 O O . HIS A 1 72 ? 10.096 4.446 -21.308 1.00 85.94 72 HIS A O 1
ATOM 561 N N . LEU A 1 73 ? 7.937 5.064 -21.541 1.00 84.25 73 LEU A N 1
ATOM 562 C CA . LEU A 1 73 ? 7.368 3.913 -20.836 1.00 84.25 73 LEU A CA 1
ATOM 563 C C . LEU A 1 73 ? 7.721 2.596 -21.533 1.00 84.25 73 LEU A C 1
ATOM 565 O O . LEU A 1 73 ? 8.281 1.713 -20.896 1.00 84.25 73 LEU A O 1
ATOM 569 N N . HIS A 1 74 ? 7.538 2.506 -22.855 1.00 87.69 74 HIS A N 1
ATOM 570 C CA . HIS A 1 74 ? 7.894 1.294 -23.602 1.00 87.69 74 HIS A CA 1
ATOM 571 C C . HIS A 1 74 ? 9.381 0.937 -23.462 1.00 87.69 74 HIS A C 1
ATOM 573 O O . HIS A 1 74 ? 9.744 -0.224 -23.284 1.00 87.69 74 HIS A O 1
ATOM 579 N N . ARG A 1 75 ? 10.270 1.935 -23.517 1.00 85.12 75 ARG A N 1
ATOM 580 C CA . ARG A 1 75 ? 11.709 1.698 -23.331 1.00 85.12 75 ARG A CA 1
ATOM 581 C C . ARG A 1 75 ? 12.052 1.308 -21.902 1.00 85.12 75 ARG A C 1
ATOM 583 O O . ARG A 1 75 ? 12.944 0.489 -21.705 1.00 85.12 75 ARG A O 1
ATOM 590 N N . LEU A 1 76 ? 11.380 1.888 -20.910 1.00 86.12 76 LEU A N 1
ATOM 591 C CA . LEU A 1 76 ? 11.536 1.481 -19.518 1.00 86.12 76 LEU A CA 1
ATOM 592 C C . LEU A 1 76 ? 11.093 0.023 -19.331 1.00 86.12 76 LEU A C 1
ATOM 594 O O . LEU A 1 76 ? 11.827 -0.750 -18.719 1.00 86.12 76 LEU A O 1
ATOM 598 N N . ASP A 1 77 ? 9.969 -0.375 -19.924 1.00 88.44 77 ASP A N 1
ATOM 599 C CA . ASP A 1 77 ? 9.488 -1.759 -19.900 1.00 88.44 77 ASP A CA 1
ATOM 600 C C . ASP A 1 77 ? 10.487 -2.719 -20.553 1.00 88.44 77 ASP A C 1
ATOM 602 O O . ASP A 1 77 ? 10.776 -3.786 -20.008 1.00 88.44 77 ASP A O 1
ATOM 606 N N . ASP A 1 78 ? 11.096 -2.326 -21.676 1.00 89.12 78 ASP A N 1
ATOM 607 C CA . ASP A 1 78 ? 12.170 -3.100 -22.304 1.00 89.12 78 ASP A CA 1
ATOM 608 C C . ASP A 1 78 ? 13.381 -3.270 -21.374 1.00 89.12 78 ASP A C 1
ATOM 610 O O . ASP A 1 78 ? 13.994 -4.341 -21.338 1.00 89.12 78 ASP A O 1
ATOM 614 N N . LEU A 1 79 ? 13.697 -2.255 -20.561 1.00 88.12 79 LEU A N 1
ATOM 615 C CA . LEU A 1 79 ? 14.762 -2.340 -19.562 1.00 88.12 79 LEU A CA 1
ATOM 616 C C . LEU A 1 79 ? 14.395 -3.238 -18.367 1.00 88.12 79 LEU A C 1
ATOM 618 O O . LEU A 1 79 ? 15.280 -3.819 -17.731 1.00 88.12 79 LEU A O 1
ATOM 622 N N . LEU A 1 80 ? 13.109 -3.372 -18.047 1.00 89.12 80 LEU A N 1
ATOM 623 C CA . LEU A 1 80 ? 12.620 -4.250 -16.982 1.00 89.12 80 LEU A CA 1
ATOM 624 C C . LEU A 1 80 ? 12.530 -5.721 -17.413 1.00 89.12 80 LEU A C 1
ATOM 626 O O . LEU A 1 80 ? 12.492 -6.602 -16.552 1.00 89.12 80 LEU A O 1
ATOM 630 N N . LYS A 1 81 ? 12.567 -6.022 -18.718 1.00 90.06 81 LYS A N 1
ATOM 631 C CA . LYS A 1 81 ? 12.630 -7.404 -19.216 1.00 90.06 81 LYS A CA 1
ATOM 632 C C . LYS A 1 81 ? 13.910 -8.107 -18.754 1.00 90.06 81 LYS A C 1
ATOM 634 O O . LYS A 1 81 ? 14.987 -7.512 -18.627 1.00 90.06 81 LYS A O 1
ATOM 639 N N . ARG A 1 82 ? 13.791 -9.416 -18.506 1.00 86.38 82 ARG A N 1
ATOM 640 C CA . ARG A 1 82 ? 14.934 -10.282 -18.189 1.00 86.38 82 ARG A CA 1
ATOM 641 C C . ARG A 1 82 ? 15.868 -10.334 -19.398 1.00 86.38 82 ARG A C 1
ATOM 643 O O . ARG A 1 82 ? 15.416 -10.548 -20.519 1.00 86.38 82 ARG A O 1
ATOM 650 N N . ARG A 1 83 ? 17.166 -10.152 -19.163 1.00 84.44 83 ARG A N 1
ATOM 651 C CA . ARG A 1 83 ? 18.180 -10.252 -20.214 1.00 84.44 83 ARG A CA 1
ATOM 652 C C . ARG A 1 83 ? 18.392 -11.718 -20.594 1.00 84.44 83 ARG A C 1
ATOM 654 O O . ARG A 1 83 ? 18.467 -12.581 -19.719 1.00 84.44 83 ARG A O 1
ATOM 661 N N . GLU A 1 84 ? 18.529 -11.985 -21.888 1.00 74.75 84 GLU A N 1
ATOM 662 C CA . GLU A 1 84 ? 18.844 -13.322 -22.395 1.00 74.75 84 GLU A CA 1
ATOM 663 C C . GLU A 1 84 ? 20.115 -13.864 -21.728 1.00 74.75 84 GLU A C 1
ATOM 665 O O . GLU A 1 84 ? 21.109 -13.151 -21.564 1.00 74.75 84 GLU A O 1
ATOM 670 N N . ASN A 1 85 ? 20.058 -15.123 -21.293 1.00 68.62 85 ASN A N 1
ATOM 671 C CA . ASN A 1 85 ? 21.147 -15.827 -20.610 1.00 68.62 85 ASN A CA 1
ATOM 672 C C . ASN A 1 85 ? 21.596 -15.205 -19.266 1.00 68.62 85 ASN A C 1
ATOM 674 O O . ASN A 1 85 ? 22.694 -15.496 -18.794 1.00 68.62 85 ASN A O 1
ATOM 678 N N . SER A 1 86 ? 20.762 -14.378 -18.614 1.00 74.19 86 SER A N 1
ATOM 679 C CA . SER A 1 86 ? 21.036 -13.809 -17.283 1.00 74.19 86 SER A CA 1
ATOM 680 C C . SER A 1 86 ? 19.833 -13.905 -16.336 1.00 74.19 86 SER A C 1
ATOM 682 O O . SER A 1 86 ? 18.675 -13.883 -16.747 1.00 74.19 86 SER A O 1
ATOM 684 N N . LYS A 1 87 ? 20.104 -13.949 -15.024 1.00 83.06 87 LYS A N 1
ATOM 685 C CA . LYS A 1 87 ? 19.081 -13.813 -13.968 1.00 83.06 87 LYS A CA 1
ATOM 686 C C . LYS A 1 87 ? 18.694 -12.351 -13.696 1.00 83.06 87 LYS A C 1
ATOM 688 O O . LYS A 1 87 ? 17.802 -12.101 -12.893 1.00 83.06 87 LYS A O 1
ATOM 693 N N . THR A 1 88 ? 19.360 -11.394 -14.341 1.00 84.75 88 THR A N 1
ATOM 694 C CA . THR A 1 88 ? 19.150 -9.953 -14.145 1.00 84.75 88 THR A CA 1
ATOM 695 C C . THR A 1 88 ? 18.335 -9.325 -15.278 1.00 84.75 88 THR A C 1
ATOM 697 O O . THR A 1 88 ? 18.336 -9.803 -16.413 1.00 84.75 88 THR A O 1
ATOM 700 N N . THR A 1 89 ? 17.633 -8.234 -14.971 1.00 88.06 89 THR A N 1
ATOM 701 C CA . THR A 1 89 ? 17.005 -7.363 -15.977 1.00 88.06 89 THR A CA 1
ATOM 702 C C . THR A 1 89 ? 18.045 -6.431 -16.599 1.00 88.06 89 THR A C 1
ATOM 704 O O . THR A 1 89 ? 19.120 -6.218 -16.023 1.00 88.06 89 THR A O 1
ATOM 707 N N . TRP A 1 90 ? 17.744 -5.853 -17.762 1.00 85.12 90 TRP A N 1
ATOM 708 C CA . TRP A 1 90 ? 18.614 -4.849 -18.388 1.00 85.12 90 TRP A CA 1
ATOM 709 C C . TRP A 1 90 ? 18.851 -3.636 -17.475 1.00 85.12 90 TRP A C 1
ATOM 711 O O . TRP A 1 90 ? 19.981 -3.158 -17.378 1.00 85.12 90 TRP A O 1
ATOM 721 N N . LEU A 1 91 ? 17.834 -3.196 -16.727 1.00 85.31 91 LEU A N 1
ATOM 722 C CA . LEU A 1 91 ? 17.938 -2.115 -15.743 1.00 85.31 91 LEU A CA 1
ATOM 723 C C . LEU A 1 91 ? 18.856 -2.486 -14.570 1.00 85.31 91 LEU A C 1
ATOM 725 O O . LEU A 1 91 ? 19.720 -1.702 -14.175 1.00 85.31 91 LEU A O 1
ATOM 729 N N . ALA A 1 92 ? 18.704 -3.698 -14.025 1.00 85.38 92 ALA A N 1
ATOM 730 C CA . ALA A 1 92 ? 19.547 -4.179 -12.934 1.00 85.38 92 ALA A CA 1
ATOM 731 C C . ALA A 1 92 ? 21.011 -4.330 -13.369 1.00 85.38 92 ALA A C 1
ATOM 733 O O . ALA A 1 92 ? 21.909 -4.084 -12.564 1.00 85.38 92 ALA A O 1
ATOM 734 N N . TRP A 1 93 ? 21.247 -4.715 -14.627 1.00 84.69 93 TRP A N 1
ATOM 735 C CA . TRP A 1 93 ? 22.572 -4.730 -15.240 1.00 84.69 93 TRP A CA 1
ATOM 736 C C . TRP A 1 93 ? 23.127 -3.309 -15.374 1.00 84.69 93 TRP A C 1
ATOM 738 O O . TRP A 1 93 ? 24.204 -3.057 -14.850 1.00 84.69 93 TRP A O 1
ATOM 748 N N . LEU A 1 94 ? 22.376 -2.364 -15.957 1.00 81.69 94 LEU A N 1
ATOM 749 C CA . LEU A 1 94 ? 22.800 -0.962 -16.101 1.00 81.69 94 LEU A CA 1
ATOM 750 C C . LEU A 1 94 ? 23.205 -0.331 -14.763 1.00 81.69 94 LEU A C 1
ATOM 752 O O . LEU A 1 94 ? 24.226 0.345 -14.695 1.00 81.69 94 LEU A O 1
ATOM 756 N N . ARG A 1 95 ? 22.462 -0.606 -13.683 1.00 81.06 95 ARG A N 1
ATOM 757 C CA . ARG A 1 95 ? 22.772 -0.096 -12.335 1.00 81.06 95 ARG A CA 1
ATOM 758 C C . ARG A 1 95 ? 24.122 -0.586 -11.785 1.00 81.06 95 ARG A C 1
ATOM 760 O O . ARG A 1 95 ? 24.670 0.039 -10.885 1.00 81.06 95 ARG A O 1
ATOM 767 N N . GLN A 1 96 ? 24.644 -1.705 -12.289 1.00 75.31 96 GLN A N 1
ATOM 768 C CA . GLN A 1 96 ? 25.907 -2.313 -11.845 1.00 75.31 96 GLN A CA 1
ATOM 769 C C . GLN A 1 96 ? 27.124 -1.853 -12.674 1.00 75.31 96 GLN A C 1
ATOM 771 O O . GLN A 1 96 ? 28.263 -2.117 -12.291 1.00 75.31 96 GLN A O 1
ATOM 776 N N . PHE A 1 97 ? 26.917 -1.128 -13.779 1.00 57.59 97 PHE A N 1
ATOM 777 C CA . PHE A 1 97 ? 27.990 -0.449 -14.517 1.00 57.59 97 PHE A CA 1
ATOM 778 C C . PHE A 1 97 ? 28.241 0.893 -13.824 1.00 57.59 97 PHE A C 1
ATOM 780 O O . PHE A 1 97 ? 27.477 1.827 -14.065 1.00 57.59 97 PHE A O 1
ATOM 787 N N . PRO A 1 98 ? 29.224 1.001 -12.903 1.00 50.81 98 PRO A N 1
ATOM 788 C CA . PRO A 1 98 ? 30.647 1.014 -13.259 1.00 50.81 98 PRO A CA 1
ATOM 789 C C . PRO A 1 98 ? 31.598 0.383 -12.202 1.00 50.81 98 PRO A C 1
ATOM 791 O O . PRO A 1 98 ? 32.731 0.837 -12.062 1.00 50.81 98 PRO A O 1
ATOM 794 N N . SER A 1 99 ? 31.188 -0.639 -11.436 1.00 48.69 99 SER A N 1
ATOM 795 C CA . SER A 1 99 ? 32.042 -1.230 -10.374 1.00 48.69 99 SER A CA 1
ATOM 796 C C . SER A 1 99 ? 32.869 -2.453 -10.800 1.00 48.69 99 SER A C 1
ATOM 798 O O . SER A 1 99 ? 33.681 -2.958 -10.023 1.00 48.69 99 SER A O 1
ATOM 800 N N . ALA A 1 100 ? 32.712 -2.933 -12.036 1.00 44.19 100 ALA A N 1
ATOM 801 C CA . ALA A 1 100 ? 33.488 -4.055 -12.552 1.00 44.19 100 ALA A CA 1
ATOM 802 C C . ALA A 1 100 ? 34.831 -3.572 -13.125 1.00 44.19 100 ALA A C 1
ATOM 804 O O . ALA A 1 100 ? 34.895 -3.024 -14.224 1.00 44.19 100 ALA A O 1
ATOM 805 N N . SER A 1 101 ? 35.907 -3.809 -12.372 1.00 45.00 101 SER A N 1
ATOM 806 C CA . SER A 1 101 ? 37.288 -3.710 -12.852 1.00 45.00 101 SER A CA 1
ATOM 807 C C . SER A 1 101 ? 37.449 -4.514 -14.148 1.00 45.00 101 SER A C 1
ATOM 809 O O . SER A 1 101 ? 37.204 -5.722 -14.205 1.00 45.00 101 SER A O 1
ATOM 811 N N . TYR A 1 102 ? 37.790 -3.810 -15.222 1.00 46.38 102 TYR A N 1
ATOM 812 C CA . TYR A 1 102 ? 37.763 -4.304 -16.590 1.00 46.38 102 TYR A CA 1
ATOM 813 C C . TYR A 1 102 ? 38.893 -5.306 -16.866 1.00 46.38 102 TYR A C 1
ATOM 815 O O . TYR A 1 102 ? 40.016 -4.924 -17.185 1.00 46.38 102 TYR A O 1
ATOM 823 N N . LYS A 1 103 ? 38.586 -6.606 -16.826 1.00 44.28 103 LYS A N 1
ATOM 824 C CA . LYS A 1 103 ? 39.474 -7.673 -17.317 1.00 44.28 103 LYS A CA 1
ATOM 825 C C . LYS A 1 103 ? 38.701 -8.542 -18.317 1.00 44.28 103 LYS A C 1
ATOM 827 O O . LYS A 1 103 ? 38.075 -9.521 -17.937 1.00 44.28 103 LYS A O 1
ATOM 832 N N . GLY A 1 104 ? 38.685 -8.142 -19.595 1.00 45.72 104 GLY A N 1
ATOM 833 C CA . GLY A 1 104 ? 38.104 -8.966 -20.675 1.00 45.72 104 GLY A CA 1
ATOM 834 C C . GLY A 1 104 ? 37.320 -8.245 -21.779 1.00 45.72 104 GLY A C 1
ATOM 835 O O . GLY A 1 104 ? 36.424 -8.841 -22.376 1.00 45.72 104 GLY A O 1
ATOM 836 N N . ILE A 1 105 ? 37.605 -6.973 -22.078 1.00 46.91 105 ILE A N 1
ATOM 837 C CA . ILE A 1 105 ? 36.851 -6.241 -23.104 1.00 46.91 105 ILE A CA 1
ATOM 838 C C . ILE A 1 105 ? 37.389 -6.522 -24.517 1.00 46.91 105 ILE A C 1
ATOM 840 O O . ILE A 1 105 ? 38.250 -5.814 -25.028 1.00 46.91 105 ILE A O 1
ATOM 844 N N . LYS A 1 106 ? 36.824 -7.528 -25.186 1.00 44.66 106 LYS A N 1
ATOM 845 C CA . LYS A 1 106 ? 36.656 -7.489 -26.653 1.00 44.66 106 LYS A CA 1
ATOM 846 C C . LYS A 1 106 ? 35.189 -7.617 -27.076 1.00 44.66 106 LYS A C 1
ATOM 848 O O . LYS A 1 106 ? 34.800 -7.006 -28.061 1.00 44.66 106 LYS A O 1
ATOM 853 N N . THR A 1 107 ? 34.341 -8.265 -26.276 1.00 47.97 107 THR A N 1
ATOM 854 C CA . THR A 1 107 ? 32.909 -8.447 -26.603 1.00 47.97 107 THR A CA 1
ATOM 855 C C . THR A 1 107 ? 31.999 -7.357 -26.010 1.00 47.97 107 THR A C 1
ATOM 857 O O . THR A 1 107 ? 30.955 -7.044 -26.574 1.00 47.97 107 THR A O 1
ATOM 860 N N . GLY A 1 108 ? 32.394 -6.721 -24.898 1.00 43.09 108 GLY A N 1
ATOM 861 C CA . GLY A 1 108 ? 31.574 -5.705 -24.213 1.00 43.09 108 GLY A CA 1
ATOM 862 C C . GLY A 1 108 ? 31.509 -4.341 -24.914 1.00 43.09 108 GLY A C 1
ATOM 863 O O . GLY A 1 108 ? 30.464 -3.695 -24.887 1.00 43.09 108 GLY A O 1
ATOM 864 N N . ILE A 1 109 ? 32.588 -3.917 -25.588 1.00 46.97 109 ILE A N 1
ATOM 865 C CA . ILE A 1 109 ? 32.607 -2.653 -26.348 1.00 46.97 109 ILE A CA 1
ATOM 866 C C . ILE A 1 109 ? 31.629 -2.708 -27.524 1.00 46.97 109 ILE A C 1
ATOM 868 O O . ILE A 1 109 ? 30.938 -1.724 -27.752 1.00 46.97 109 ILE A O 1
ATOM 872 N N . LEU A 1 110 ? 31.490 -3.847 -28.215 1.00 46.72 110 LEU A N 1
ATOM 873 C CA . LEU A 1 110 ? 30.587 -3.948 -29.367 1.00 46.72 110 LEU A CA 1
ATOM 874 C C . LEU A 1 110 ? 29.119 -3.729 -28.962 1.00 46.72 110 LEU 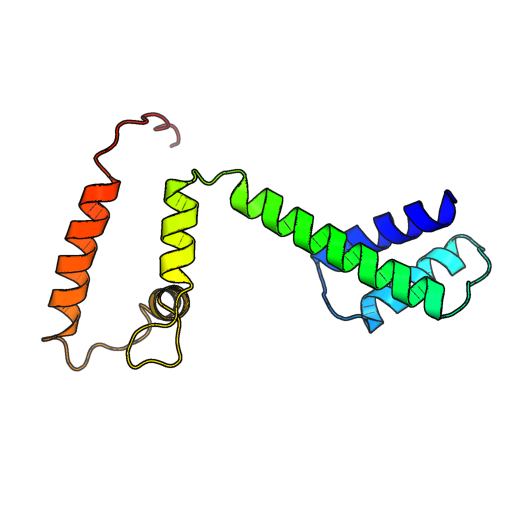A C 1
ATOM 876 O O . LEU A 1 110 ? 28.414 -2.979 -29.624 1.00 46.72 110 LEU A O 1
ATOM 880 N N . ILE A 1 111 ? 28.683 -4.279 -27.821 1.00 48.19 111 ILE A N 1
ATOM 881 C CA . ILE A 1 111 ? 27.309 -4.093 -27.318 1.00 48.19 111 ILE A CA 1
ATOM 882 C C . ILE A 1 111 ? 27.071 -2.640 -26.882 1.00 48.19 111 ILE A C 1
ATOM 884 O O . ILE A 1 111 ? 26.005 -2.085 -27.142 1.00 48.19 111 ILE A O 1
ATOM 888 N N . VAL A 1 112 ? 28.059 -1.991 -26.253 1.00 49.41 112 VAL A N 1
ATOM 889 C CA . VAL A 1 112 ? 27.938 -0.574 -25.869 1.00 49.41 112 VAL A CA 1
ATOM 890 C C . VAL A 1 112 ? 27.933 0.332 -27.100 1.00 49.41 112 VAL A C 1
ATOM 892 O O . VAL A 1 112 ? 27.188 1.306 -27.117 1.00 49.41 112 VAL A O 1
ATOM 895 N N . VAL A 1 113 ? 28.709 0.023 -28.141 1.00 49.38 113 VAL A N 1
ATOM 896 C CA . VAL A 1 113 ? 28.733 0.811 -29.383 1.00 49.38 113 VAL A CA 1
ATOM 897 C C . VAL A 1 113 ? 27.431 0.631 -30.172 1.00 49.38 113 VAL A C 1
ATOM 899 O O . VAL A 1 113 ? 26.840 1.630 -30.583 1.00 49.38 113 VAL A O 1
ATOM 902 N N . GLU A 1 114 ? 26.915 -0.594 -30.296 1.00 48.69 114 GLU A N 1
ATOM 903 C CA . GLU A 1 114 ? 25.630 -0.855 -30.963 1.00 48.69 114 GLU A CA 1
ATOM 904 C C . GLU A 1 114 ? 24.454 -0.235 -30.177 1.00 48.69 114 GLU A C 1
ATOM 906 O O . GLU A 1 114 ? 23.570 0.406 -30.748 1.00 48.69 114 GLU A O 1
ATOM 911 N N . GLY A 1 115 ? 24.501 -0.299 -28.840 1.00 42.06 115 GLY A N 1
ATOM 912 C CA . GLY A 1 115 ? 23.532 0.347 -27.948 1.00 42.06 115 GLY A CA 1
ATOM 913 C C . GLY A 1 115 ? 23.617 1.880 -27.938 1.00 42.06 115 GLY A C 1
ATOM 914 O O . GLY A 1 115 ? 22.592 2.554 -27.849 1.00 42.06 115 GLY A O 1
ATOM 915 N N . LYS A 1 116 ? 24.811 2.470 -28.097 1.00 45.38 116 LYS A N 1
ATOM 916 C CA . LYS A 1 116 ? 24.996 3.923 -28.297 1.00 45.38 116 LYS A CA 1
ATOM 917 C C . LYS A 1 116 ? 24.425 4.378 -29.639 1.00 45.38 116 LYS A C 1
ATOM 919 O O . LYS A 1 116 ? 23.891 5.482 -29.710 1.00 45.38 116 LYS A O 1
ATOM 924 N N . LYS A 1 117 ? 24.479 3.529 -30.670 1.00 45.12 117 LYS A N 1
ATOM 925 C CA . LYS A 1 117 ? 23.814 3.752 -31.962 1.00 45.12 117 LYS A CA 1
ATOM 926 C C . LYS A 1 117 ? 22.291 3.786 -31.807 1.00 45.12 117 LYS A C 1
ATOM 928 O O . LYS A 1 117 ? 21.650 4.693 -32.332 1.00 45.12 117 LYS A O 1
ATOM 933 N N . GLN A 1 118 ? 21.719 2.882 -31.006 1.00 39.97 118 GLN A N 1
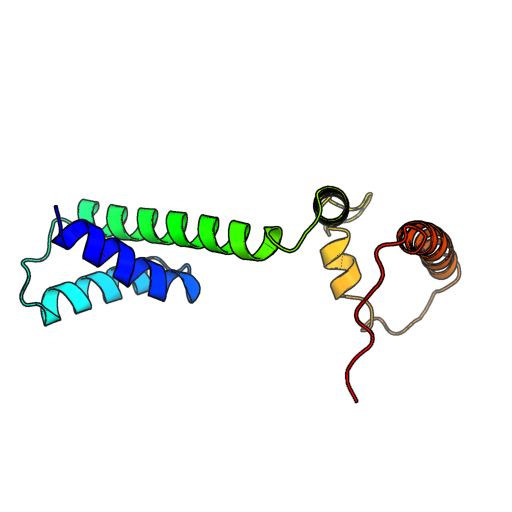ATOM 934 C CA . GLN A 1 118 ? 20.294 2.943 -30.660 1.00 39.97 118 GLN A CA 1
ATOM 935 C C . GLN A 1 118 ? 19.937 4.160 -29.796 1.00 39.97 118 GLN A C 1
ATOM 937 O O . GLN A 1 118 ? 18.925 4.804 -30.061 1.00 39.97 118 GLN A O 1
ATOM 942 N N . LEU A 1 119 ? 20.769 4.544 -28.818 1.00 39.84 119 LEU A N 1
ATOM 943 C CA . LEU A 1 119 ? 20.548 5.757 -28.016 1.00 39.84 119 LEU A CA 1
ATOM 944 C C . LEU A 1 119 ? 20.686 7.053 -28.834 1.00 39.84 119 LEU A C 1
ATOM 946 O O . LEU A 1 119 ? 20.049 8.052 -28.503 1.00 39.84 119 LEU A O 1
ATOM 950 N N . ALA A 1 120 ? 21.485 7.055 -29.905 1.00 41.09 120 ALA A N 1
ATOM 951 C CA . ALA A 1 120 ? 21.568 8.179 -30.836 1.00 41.09 120 ALA A CA 1
ATOM 952 C C . ALA A 1 120 ? 20.267 8.356 -31.642 1.00 41.09 120 ALA A C 1
ATOM 954 O O . ALA A 1 120 ? 19.882 9.489 -31.921 1.00 41.09 120 ALA A O 1
ATOM 955 N N . LEU A 1 121 ? 19.532 7.270 -31.914 1.00 37.00 121 LEU A N 1
ATOM 956 C CA . LEU A 1 121 ? 18.213 7.320 -32.558 1.00 37.00 121 LEU A CA 1
ATOM 957 C C . LEU A 1 121 ? 17.128 7.938 -31.654 1.00 37.00 121 LEU A C 1
ATOM 959 O O . LEU A 1 121 ? 16.147 8.497 -32.135 1.00 37.00 121 LEU A O 1
ATOM 963 N N . ILE A 1 122 ? 17.312 7.884 -30.331 1.00 37.97 122 ILE A N 1
ATOM 964 C CA . ILE A 1 122 ? 16.408 8.501 -29.345 1.00 37.97 122 ILE A CA 1
ATOM 965 C C . ILE A 1 122 ? 16.584 10.023 -29.290 1.00 37.97 122 ILE A C 1
ATOM 967 O O . ILE A 1 122 ? 15.641 10.743 -28.971 1.00 37.97 122 ILE A O 1
ATOM 971 N N . LYS A 1 123 ? 17.781 10.522 -29.616 1.00 42.91 123 LYS A N 1
ATOM 972 C CA . LYS A 1 123 ? 18.128 11.947 -29.542 1.00 42.91 123 LYS A CA 1
ATOM 973 C C . LYS A 1 123 ? 17.764 12.755 -30.798 1.00 42.91 123 LYS A C 1
ATOM 975 O O . LYS A 1 123 ? 18.033 13.950 -30.813 1.00 42.91 123 LYS A O 1
ATOM 980 N N . SER A 1 124 ? 17.164 12.149 -31.831 1.00 41.44 124 SER A N 1
ATOM 981 C CA . SER A 1 124 ? 16.866 12.835 -33.103 1.00 41.44 124 SER A CA 1
ATOM 982 C C . SER A 1 124 ? 15.416 13.321 -33.272 1.00 41.44 124 SER A C 1
ATOM 984 O O . SER A 1 124 ? 15.059 13.730 -34.375 1.00 41.44 124 SER A O 1
ATOM 986 N N . HIS A 1 125 ? 14.572 13.287 -32.233 1.00 32.19 125 HIS A N 1
ATOM 987 C CA . HIS A 1 125 ? 13.234 13.896 -32.286 1.00 32.19 125 HIS A CA 1
ATOM 988 C C . HIS A 1 125 ? 13.217 15.265 -31.574 1.00 32.19 125 HIS A C 1
ATOM 990 O O . HIS A 1 125 ? 13.653 15.355 -30.424 1.00 32.19 125 HIS A O 1
ATOM 996 N N . PRO A 1 126 ? 12.744 16.340 -32.238 1.00 41.44 126 PRO A N 1
ATOM 997 C CA . PRO A 1 126 ? 12.908 17.713 -31.785 1.00 41.44 126 PRO A CA 1
ATOM 998 C C . PRO A 1 126 ? 11.759 18.111 -30.854 1.00 41.44 126 PRO A C 1
ATOM 1000 O O . PRO A 1 126 ? 10.736 18.612 -31.300 1.00 41.44 126 PRO A O 1
ATOM 1003 N N . CYS A 1 127 ? 11.936 17.950 -29.548 1.00 33.69 127 CYS A N 1
ATOM 1004 C CA . CYS A 1 127 ? 11.191 18.752 -28.577 1.00 33.69 127 CYS A CA 1
ATOM 1005 C C . CYS A 1 127 ? 12.213 19.500 -27.734 1.00 33.69 127 CYS A C 1
ATOM 1007 O O . CYS A 1 127 ? 12.789 18.978 -26.784 1.00 33.69 127 CYS A O 1
ATOM 1009 N N . GLY A 1 128 ? 12.520 20.703 -28.217 1.00 39.94 128 GLY A N 1
ATOM 1010 C CA . GLY A 1 128 ? 13.473 21.609 -27.613 1.00 39.94 128 GLY A CA 1
ATOM 1011 C C . GLY A 1 128 ? 12.962 22.267 -26.338 1.00 39.94 128 GLY A C 1
ATOM 1012 O O . GLY A 1 128 ? 11.773 22.236 -26.026 1.00 39.94 128 GLY A O 1
ATOM 1013 N N . LYS A 1 129 ? 13.915 22.968 -25.711 1.00 45.34 129 LYS A N 1
ATOM 1014 C CA . LYS A 1 129 ? 13.820 23.750 -24.469 1.00 45.34 129 LYS A CA 1
ATOM 1015 C C . LYS A 1 129 ? 13.799 22.805 -23.261 1.00 45.34 129 LYS A C 1
ATOM 1017 O O . LYS A 1 129 ? 12.912 21.988 -23.110 1.00 45.34 129 LYS A O 1
ATOM 1022 N N . ILE A 1 130 ? 14.797 22.820 -22.387 1.00 35.16 130 ILE A N 1
ATOM 1023 C CA . ILE A 1 130 ? 15.194 23.974 -21.581 1.00 35.16 130 ILE A CA 1
ATOM 1024 C C . ILE A 1 130 ? 16.716 23.930 -21.369 1.00 35.16 130 ILE A C 1
ATOM 1026 O O . ILE A 1 130 ? 17.239 23.089 -20.645 1.00 35.16 130 ILE A O 1
ATOM 1030 N N . LEU A 1 131 ? 17.419 24.854 -22.025 1.00 31.22 131 LEU A N 1
ATOM 1031 C CA . LEU A 1 131 ? 18.726 25.350 -21.605 1.00 31.22 131 LEU A CA 1
ATOM 1032 C C . LEU A 1 131 ? 18.427 26.618 -20.810 1.00 31.22 131 LEU A C 1
ATOM 1034 O O . LEU A 1 131 ? 18.179 27.668 -21.388 1.00 31.22 131 LEU A O 1
ATOM 1038 N N . HIS A 1 132 ? 18.352 26.484 -19.496 1.00 31.78 132 HIS A N 1
ATOM 1039 C CA . HIS A 1 132 ? 18.606 27.566 -18.557 1.00 31.78 132 HIS A CA 1
ATOM 1040 C C . HIS A 1 132 ? 18.872 26.896 -17.219 1.00 31.78 132 HIS A C 1
ATOM 1042 O O . HIS A 1 132 ? 17.945 26.425 -16.573 1.00 31.78 132 HIS A O 1
ATOM 1048 N N . LEU A 1 133 ? 20.142 26.793 -16.857 1.00 27.56 133 LEU A N 1
ATOM 1049 C CA . LEU A 1 133 ? 20.655 27.275 -15.582 1.00 27.56 133 LEU A CA 1
ATOM 1050 C C . LEU A 1 133 ? 22.181 27.104 -15.611 1.00 27.56 133 LEU A C 1
ATOM 1052 O O . LEU A 1 133 ? 22.659 26.006 -15.875 1.00 27.56 133 LEU A O 1
ATOM 1056 N N . ILE A 1 134 ? 22.859 28.246 -15.451 1.00 37.72 134 ILE A N 1
ATOM 1057 C CA . ILE A 1 134 ? 24.022 28.494 -14.578 1.00 37.72 134 ILE A CA 1
ATOM 1058 C C . ILE A 1 134 ? 25.007 27.330 -14.430 1.00 37.72 134 ILE A C 1
ATOM 1060 O O . ILE A 1 134 ? 24.646 26.325 -13.783 1.00 37.72 134 ILE A O 1
#